Protein AF-A0A2A2R3V2-F1 (afdb_monomer_lite)

Sequence (140 aa):
MKEGDLVEQRLRQKPQTRIGKNGLAEDLKLSRFQLYRRVKAQAGISPKQLAGKHRIEQACMLLKETPQSIAAIGVELGIDDANYFTRFFKLHTGHSPRAWRKQFAVAGKTESVSTPLPVAKSRVKAAAVLVEEDLPVHLL

Structure (mmCIF, N/CA/C/O backbone):
data_AF-A0A2A2R3V2-F1
#
_entry.id   AF-A0A2A2R3V2-F1
#
loop_
_atom_site.group_PDB
_atom_site.id
_atom_site.type_symbol
_atom_site.label_atom_id
_atom_site.label_alt_id
_atom_site.label_comp_id
_atom_site.label_asym_id
_atom_site.label_entity_id
_atom_site.label_seq_id
_atom_site.pdbx_PDB_ins_code
_atom_site.Cartn_x
_atom_site.Cartn_y
_atom_site.Cartn_z
_atom_site.occupancy
_atom_site.B_iso_or_equiv
_atom_site.auth_seq_id
_atom_site.auth_comp_id
_atom_site.auth_asym_id
_atom_site.auth_atom_id
_atom_site.pdbx_PDB_model_num
ATOM 1 N N . MET A 1 1 ? 19.094 -18.307 -8.685 1.00 50.22 1 MET A N 1
ATOM 2 C CA . MET A 1 1 ? 17.972 -17.376 -8.426 1.00 50.22 1 MET A CA 1
ATOM 3 C C . MET A 1 1 ? 17.810 -16.485 -9.638 1.00 50.22 1 MET A C 1
ATOM 5 O O . MET A 1 1 ? 18.823 -15.984 -10.114 1.00 50.22 1 MET A O 1
ATOM 9 N N . LYS A 1 2 ? 16.599 -16.326 -10.179 1.00 58.28 2 LYS A N 1
ATOM 10 C CA . LYS A 1 2 ? 16.381 -15.402 -11.300 1.00 58.28 2 LYS A CA 1
ATOM 11 C C . LYS A 1 2 ? 16.220 -13.990 -10.729 1.00 58.28 2 LYS A C 1
ATOM 13 O O . LYS A 1 2 ? 15.570 -13.819 -9.706 1.00 58.28 2 LYS A O 1
ATOM 18 N N . GLU A 1 3 ? 16.778 -12.971 -11.384 1.00 57.47 3 GLU A N 1
ATOM 19 C CA . GLU A 1 3 ? 16.700 -11.564 -10.930 1.00 57.47 3 GLU A CA 1
ATOM 20 C C . GLU A 1 3 ? 15.271 -11.073 -10.680 1.00 57.47 3 GLU A C 1
ATOM 22 O O . GLU A 1 3 ? 15.042 -10.181 -9.872 1.00 57.47 3 GLU A O 1
ATOM 27 N N . GLY A 1 4 ? 14.292 -11.631 -11.384 1.00 59.47 4 GLY A N 1
ATOM 28 C CA . GLY A 1 4 ? 12.915 -11.220 -11.200 1.00 59.47 4 GLY A CA 1
ATOM 29 C C . GLY A 1 4 ? 12.273 -11.740 -9.900 1.00 59.47 4 GLY A C 1
ATOM 30 O O . GLY A 1 4 ? 11.415 -11.066 -9.338 1.00 59.47 4 GLY A O 1
ATOM 31 N N . ASP A 1 5 ? 12.760 -12.860 -9.349 1.00 68.75 5 ASP A N 1
ATOM 32 C CA . ASP A 1 5 ? 12.331 -13.356 -8.028 1.00 68.75 5 ASP A CA 1
ATOM 33 C C . ASP A 1 5 ? 12.663 -12.325 -6.927 1.00 68.75 5 ASP A C 1
ATOM 35 O O . ASP A 1 5 ? 11.930 -12.173 -5.950 1.00 68.75 5 ASP A O 1
ATOM 39 N N . LEU A 1 6 ? 13.732 -11.542 -7.128 1.00 72.81 6 LEU A N 1
ATOM 40 C CA . LEU A 1 6 ? 14.160 -10.482 -6.214 1.00 72.81 6 LEU A CA 1
ATOM 41 C C . LEU A 1 6 ? 13.184 -9.293 -6.193 1.00 72.81 6 LEU A C 1
ATOM 43 O O . LEU A 1 6 ? 12.990 -8.674 -5.146 1.00 72.81 6 LEU A O 1
ATOM 47 N N . VAL A 1 7 ? 12.558 -8.974 -7.333 1.00 74.25 7 VAL A N 1
ATOM 48 C CA . VAL A 1 7 ? 11.588 -7.872 -7.442 1.00 74.25 7 VAL A CA 1
ATOM 49 C C . VAL A 1 7 ? 10.336 -8.197 -6.634 1.00 74.25 7 VAL A C 1
ATOM 51 O O . VAL A 1 7 ? 9.877 -7.380 -5.835 1.00 74.25 7 VAL A O 1
ATOM 54 N N . GLU A 1 8 ? 9.802 -9.403 -6.819 1.00 75.38 8 GLU A N 1
ATOM 55 C CA . GLU A 1 8 ? 8.622 -9.880 -6.101 1.00 75.38 8 GLU A CA 1
ATOM 56 C C . GLU A 1 8 ? 8.906 -10.023 -4.602 1.00 75.38 8 GLU A C 1
ATOM 58 O O . GLU A 1 8 ? 8.153 -9.504 -3.776 1.00 75.38 8 GLU A O 1
ATOM 63 N N . GLN A 1 9 ? 10.050 -10.611 -4.237 1.00 79.06 9 GLN A N 1
ATOM 64 C CA . GLN A 1 9 ? 10.475 -10.719 -2.843 1.00 79.06 9 GLN A CA 1
ATOM 65 C C . GLN A 1 9 ? 10.577 -9.349 -2.164 1.00 79.06 9 GLN A C 1
ATOM 67 O O . GLN A 1 9 ? 10.113 -9.186 -1.033 1.00 79.06 9 GLN A O 1
ATOM 72 N N . ARG A 1 10 ? 11.150 -8.344 -2.838 1.00 79.50 10 ARG A N 1
ATOM 73 C CA . ARG A 1 10 ? 11.282 -7.004 -2.260 1.00 79.50 10 ARG A CA 1
ATOM 74 C C . ARG A 1 10 ? 9.925 -6.338 -2.053 1.00 79.50 10 ARG A C 1
ATOM 76 O O . ARG A 1 10 ? 9.705 -5.769 -0.987 1.00 79.50 10 ARG A O 1
ATOM 83 N N . LEU A 1 11 ? 9.020 -6.430 -3.029 1.00 77.94 11 LEU A N 1
ATOM 84 C CA . LEU A 1 11 ? 7.668 -5.872 -2.913 1.00 77.94 11 LEU A CA 1
ATOM 85 C C . LEU A 1 11 ? 6.846 -6.543 -1.815 1.00 77.94 11 LEU A C 1
ATOM 87 O O . LEU A 1 11 ? 6.031 -5.881 -1.178 1.00 77.94 11 LEU A O 1
ATOM 91 N N . ARG A 1 12 ? 7.086 -7.832 -1.572 1.00 77.50 12 ARG A N 1
ATOM 92 C CA . ARG A 1 12 ? 6.465 -8.570 -0.476 1.00 77.50 12 ARG A CA 1
ATOM 93 C C . ARG A 1 12 ? 6.996 -8.148 0.893 1.00 77.50 12 ARG A C 1
ATOM 95 O O . ARG A 1 12 ? 6.221 -8.035 1.830 1.00 77.50 12 ARG A O 1
ATOM 102 N N . GLN A 1 13 ? 8.306 -7.937 1.017 1.00 80.00 13 GLN A N 1
ATOM 103 C CA . GLN A 1 13 ? 8.939 -7.547 2.285 1.00 80.00 13 GLN A CA 1
ATOM 104 C C . GLN A 1 13 ? 8.692 -6.081 2.649 1.00 80.00 13 GLN A C 1
ATOM 106 O O . GLN A 1 13 ? 8.632 -5.739 3.827 1.00 80.00 13 GLN A O 1
ATOM 111 N N . LYS A 1 14 ? 8.619 -5.208 1.641 1.00 80.44 14 LYS A N 1
ATOM 112 C CA . LYS A 1 14 ? 8.475 -3.761 1.806 1.00 80.44 14 LYS A CA 1
ATOM 113 C C . LYS A 1 14 ? 7.396 -3.232 0.855 1.00 80.44 14 LYS A C 1
ATOM 115 O O . LYS A 1 14 ? 7.715 -2.621 -0.168 1.00 80.44 14 LYS A O 1
ATOM 120 N N . PRO A 1 15 ? 6.106 -3.451 1.150 1.00 75.62 15 PRO A N 1
ATOM 121 C CA . PRO A 1 15 ? 5.017 -2.994 0.284 1.00 75.62 15 PRO A CA 1
ATOM 122 C C . PRO A 1 15 ? 4.965 -1.464 0.118 1.00 75.62 15 PRO A C 1
ATOM 124 O O . PRO A 1 15 ? 4.491 -0.972 -0.910 1.00 75.62 15 PRO A O 1
ATOM 127 N N . GLN A 1 16 ? 5.505 -0.702 1.073 1.00 77.12 16 GLN A N 1
ATOM 128 C CA . GLN A 1 16 ? 5.651 0.755 1.009 1.00 77.12 16 GLN A CA 1
ATOM 129 C C . GLN A 1 16 ? 6.691 1.230 -0.015 1.00 77.12 16 GLN A C 1
ATOM 131 O O . GLN A 1 16 ? 6.735 2.415 -0.347 1.00 77.12 16 GLN A O 1
ATOM 136 N N . THR A 1 17 ? 7.521 0.330 -0.553 1.00 80.19 17 THR A N 1
ATOM 137 C CA . THR A 1 17 ? 8.548 0.692 -1.530 1.00 80.19 17 THR A CA 1
ATOM 138 C C . THR A 1 17 ? 7.930 1.391 -2.747 1.00 80.19 17 THR A C 1
ATOM 140 O O . THR A 1 17 ? 6.972 0.916 -3.367 1.00 80.19 17 THR A O 1
ATOM 143 N N . ARG A 1 18 ? 8.494 2.553 -3.103 1.00 78.12 18 ARG A N 1
ATOM 144 C CA . ARG A 1 18 ? 8.137 3.291 -4.322 1.00 78.12 18 ARG A CA 1
ATOM 145 C C . ARG A 1 18 ? 8.660 2.529 -5.538 1.00 78.12 18 ARG A C 1
ATOM 147 O O . ARG A 1 18 ? 9.747 1.975 -5.506 1.00 78.12 18 ARG A O 1
ATOM 154 N N . ILE A 1 19 ? 7.900 2.507 -6.628 1.00 78.50 19 ILE A N 1
ATOM 155 C CA . ILE A 1 19 ? 8.245 1.727 -7.835 1.00 78.50 19 ILE A CA 1
ATOM 156 C C . ILE A 1 19 ? 9.104 2.525 -8.830 1.00 78.50 19 ILE A C 1
ATOM 158 O O . ILE A 1 19 ? 9.843 1.941 -9.618 1.00 78.50 19 ILE A O 1
ATOM 162 N N . GLY A 1 20 ? 8.966 3.854 -8.825 1.00 69.38 20 GLY A N 1
ATOM 163 C CA . GLY A 1 20 ? 9.596 4.766 -9.782 1.00 69.38 20 GLY A CA 1
ATOM 164 C C . GLY A 1 20 ? 11.025 5.182 -9.413 1.00 69.38 20 GLY A C 1
ATOM 165 O O . GLY A 1 20 ? 11.761 4.421 -8.792 1.00 69.38 20 GLY A O 1
ATOM 166 N N . LYS A 1 21 ? 11.401 6.402 -9.825 1.00 60.16 21 LYS A N 1
ATOM 167 C CA . LYS A 1 21 ? 12.674 7.058 -9.470 1.00 60.16 21 LYS A CA 1
ATOM 168 C C . LYS A 1 21 ? 12.807 7.145 -7.938 1.00 60.16 21 LYS A C 1
ATOM 170 O O . LYS A 1 21 ? 11.791 7.363 -7.276 1.00 60.16 21 LYS A O 1
ATOM 175 N N . ASN A 1 22 ? 14.009 6.954 -7.392 1.00 67.06 22 ASN A N 1
ATOM 176 C CA . ASN A 1 22 ? 14.293 6.861 -5.953 1.00 67.06 22 ASN A CA 1
ATOM 177 C C . ASN A 1 22 ? 13.547 5.705 -5.255 1.00 67.06 22 ASN A C 1
ATOM 179 O O . ASN A 1 22 ? 13.076 5.834 -4.124 1.00 67.06 22 ASN A O 1
ATOM 183 N N . GLY A 1 23 ? 13.355 4.591 -5.960 1.00 78.75 23 GLY A N 1
ATOM 184 C CA . GLY A 1 23 ? 12.596 3.441 -5.479 1.00 78.75 23 GLY A CA 1
ATOM 185 C C . GLY A 1 23 ? 13.162 2.118 -5.981 1.00 78.75 23 GLY A C 1
ATOM 186 O O . GLY A 1 23 ? 14.355 1.980 -6.221 1.00 78.75 23 GLY A O 1
ATOM 187 N N . LEU A 1 24 ? 12.290 1.137 -6.201 1.00 78.88 24 LEU A N 1
ATOM 188 C CA . LEU A 1 24 ? 12.666 -0.226 -6.571 1.00 78.88 24 LEU A CA 1
ATOM 189 C C . LEU A 1 24 ? 13.461 -0.317 -7.878 1.00 78.88 24 LEU A C 1
ATOM 191 O O . LEU A 1 24 ? 14.313 -1.188 -8.018 1.00 78.88 24 LEU A O 1
ATOM 195 N N . ALA A 1 25 ? 13.177 0.560 -8.844 1.00 81.19 25 ALA A N 1
ATOM 196 C CA . ALA A 1 25 ? 13.928 0.604 -10.094 1.00 81.19 25 ALA A CA 1
ATOM 197 C C . ALA A 1 25 ? 15.402 0.967 -9.844 1.00 81.19 25 ALA A C 1
ATOM 199 O O . ALA A 1 25 ? 16.298 0.343 -10.401 1.00 81.19 25 ALA A O 1
ATOM 200 N N . GLU A 1 26 ? 15.651 1.926 -8.959 1.00 80.69 26 GLU A N 1
ATOM 201 C CA . GLU A 1 26 ? 16.990 2.426 -8.653 1.00 80.69 26 GLU A CA 1
ATOM 202 C C . GLU A 1 26 ? 17.764 1.473 -7.740 1.00 80.69 26 GLU A C 1
ATOM 204 O O . GLU A 1 26 ? 18.902 1.125 -8.055 1.00 80.69 26 GLU A O 1
ATOM 209 N N . ASP A 1 27 ? 17.105 0.936 -6.706 1.00 80.25 27 ASP A N 1
ATOM 210 C CA . ASP A 1 27 ? 17.648 -0.102 -5.817 1.00 80.25 27 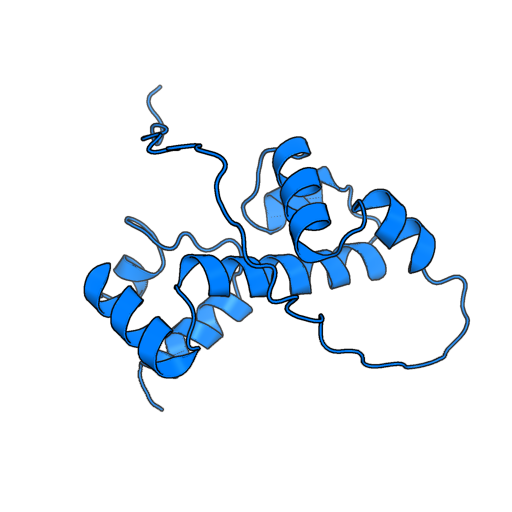ASP A CA 1
ATOM 211 C C . ASP A 1 27 ? 18.180 -1.318 -6.590 1.00 80.25 27 ASP A C 1
ATOM 213 O O . ASP A 1 27 ? 19.162 -1.945 -6.195 1.00 80.25 27 ASP A O 1
ATOM 217 N N . LEU A 1 28 ? 17.507 -1.668 -7.689 1.00 81.44 28 LEU A N 1
ATOM 218 C CA . LEU A 1 28 ? 17.848 -2.814 -8.527 1.00 81.44 28 LEU A CA 1
ATOM 219 C C . LEU A 1 28 ? 18.704 -2.438 -9.744 1.00 81.44 28 LEU A C 1
ATOM 221 O O . LEU A 1 28 ? 18.991 -3.306 -10.566 1.00 81.44 28 LEU A O 1
ATOM 225 N N . LYS A 1 29 ? 19.113 -1.167 -9.876 1.00 85.12 29 LYS A N 1
ATOM 226 C CA . LYS A 1 29 ? 19.851 -0.635 -11.037 1.00 85.12 29 LYS A CA 1
ATOM 227 C C . LYS A 1 29 ? 19.161 -0.947 -12.375 1.00 85.12 29 LYS A C 1
ATOM 229 O O . LYS A 1 29 ? 19.809 -1.235 -13.380 1.00 85.12 29 LYS A O 1
ATOM 234 N N . LEU A 1 30 ? 17.829 -0.897 -12.386 1.00 83.44 30 LEU A N 1
ATOM 235 C CA . LEU A 1 30 ? 16.980 -1.145 -13.546 1.00 83.44 30 LEU A CA 1
ATOM 236 C C . LEU A 1 30 ? 16.340 0.148 -14.047 1.00 83.44 30 LEU A C 1
ATOM 238 O O . LEU A 1 30 ? 15.866 0.984 -13.280 1.00 83.44 30 LEU A O 1
ATOM 242 N N . SER A 1 31 ? 16.194 0.269 -15.365 1.00 86.19 31 SER A N 1
ATOM 243 C CA . SER A 1 31 ? 15.284 1.269 -15.920 1.00 86.19 31 SER A CA 1
ATOM 244 C C . SER A 1 31 ? 13.826 0.919 -15.589 1.00 86.19 31 SER A C 1
ATOM 246 O O . SER A 1 31 ? 13.461 -0.248 -15.415 1.00 86.19 31 SER A O 1
ATOM 248 N N . ARG A 1 32 ? 12.937 1.921 -15.573 1.00 82.69 32 ARG A N 1
ATOM 249 C CA . ARG A 1 32 ? 11.489 1.703 -15.365 1.00 82.69 32 ARG A CA 1
ATOM 250 C C . ARG A 1 32 ? 10.904 0.692 -16.359 1.00 82.69 32 ARG A C 1
ATOM 252 O O . ARG A 1 32 ? 10.073 -0.132 -15.987 1.00 82.69 32 ARG A O 1
ATOM 259 N N . PHE A 1 33 ? 11.363 0.734 -17.610 1.00 85.69 33 PHE A N 1
ATOM 260 C CA . PHE A 1 33 ? 10.932 -0.188 -18.661 1.00 85.69 33 PHE A CA 1
ATOM 261 C C . PHE A 1 33 ? 11.422 -1.617 -18.408 1.00 85.69 33 PHE A C 1
ATOM 263 O O . PHE A 1 33 ? 10.663 -2.574 -18.554 1.00 85.69 33 PHE A O 1
ATOM 270 N N . GLN A 1 34 ? 12.675 -1.766 -17.976 1.00 86.19 34 GLN A N 1
ATOM 271 C CA . GLN A 1 34 ? 13.255 -3.051 -17.594 1.00 86.19 34 GLN A CA 1
ATOM 272 C C . GLN A 1 34 ? 12.529 -3.673 -16.397 1.00 86.19 34 GLN A C 1
ATOM 274 O O . GLN A 1 34 ? 12.206 -4.860 -16.442 1.00 86.19 34 GLN A O 1
ATOM 279 N N . LEU A 1 35 ? 12.235 -2.879 -15.361 1.00 84.00 35 LEU A N 1
ATOM 280 C CA . LEU A 1 35 ? 11.439 -3.308 -14.211 1.00 84.00 35 LEU A CA 1
ATOM 281 C C . LEU A 1 35 ? 10.038 -3.746 -14.652 1.00 84.00 35 LEU A C 1
ATOM 283 O O . LEU A 1 35 ? 9.592 -4.838 -14.310 1.00 84.00 35 LEU A O 1
ATOM 287 N N . TYR A 1 36 ? 9.364 -2.924 -15.460 1.00 88.00 36 TYR A N 1
ATOM 288 C CA . TYR A 1 36 ? 8.035 -3.238 -15.976 1.00 88.00 36 TYR A CA 1
ATOM 289 C C . TYR A 1 36 ? 8.019 -4.550 -16.760 1.00 88.00 36 TYR A C 1
ATOM 291 O O . TYR A 1 36 ? 7.215 -5.426 -16.449 1.00 88.00 36 TYR A O 1
ATOM 299 N N . ARG A 1 37 ? 8.910 -4.712 -17.748 1.00 86.88 37 ARG A N 1
ATOM 300 C CA . ARG A 1 37 ? 8.972 -5.927 -18.573 1.00 86.88 37 ARG A CA 1
ATOM 301 C C . ARG A 1 37 ? 9.243 -7.170 -17.736 1.00 86.88 37 ARG A C 1
ATOM 303 O O . ARG A 1 37 ? 8.591 -8.182 -17.965 1.00 86.88 37 ARG A O 1
ATOM 310 N N . ARG A 1 38 ? 10.164 -7.090 -16.771 1.00 85.00 38 ARG A N 1
ATOM 311 C CA . ARG A 1 38 ? 10.491 -8.211 -15.878 1.00 85.00 38 ARG A CA 1
ATOM 312 C C . ARG A 1 38 ? 9.289 -8.617 -15.026 1.00 85.00 38 ARG A C 1
ATOM 314 O O . ARG A 1 38 ? 8.881 -9.771 -15.090 1.00 85.00 38 ARG A O 1
ATOM 321 N N . VAL A 1 39 ? 8.664 -7.669 -14.322 1.00 84.62 39 VAL A N 1
ATOM 322 C CA . VAL A 1 39 ? 7.482 -7.969 -13.494 1.00 84.62 39 VAL A CA 1
ATOM 323 C C . VAL A 1 39 ? 6.335 -8.492 -14.348 1.00 84.62 39 VAL A C 1
ATOM 325 O O . VAL A 1 39 ? 5.697 -9.475 -13.988 1.00 84.62 39 VAL A O 1
ATOM 328 N N . LYS A 1 40 ? 6.093 -7.881 -15.510 1.00 86.31 40 LYS A N 1
ATOM 329 C CA . LYS A 1 40 ? 5.025 -8.312 -16.412 1.00 86.31 40 LYS A CA 1
ATOM 330 C C . LYS A 1 40 ? 5.257 -9.730 -16.934 1.00 86.31 40 LYS A C 1
ATOM 332 O O . LYS A 1 40 ? 4.294 -10.482 -17.035 1.00 86.31 40 LYS A O 1
ATOM 337 N N . ALA A 1 41 ? 6.504 -10.091 -17.239 1.00 86.00 41 ALA A N 1
ATOM 338 C CA . ALA A 1 41 ? 6.868 -11.427 -17.703 1.00 86.00 41 ALA A CA 1
ATOM 339 C C . ALA A 1 41 ? 6.712 -12.504 -16.618 1.00 86.00 41 ALA A C 1
ATOM 341 O O . ALA A 1 41 ? 6.419 -13.646 -16.952 1.00 86.00 41 ALA A O 1
ATOM 342 N N . GLN A 1 42 ? 6.890 -12.154 -15.342 1.00 85.62 42 GLN A N 1
ATOM 343 C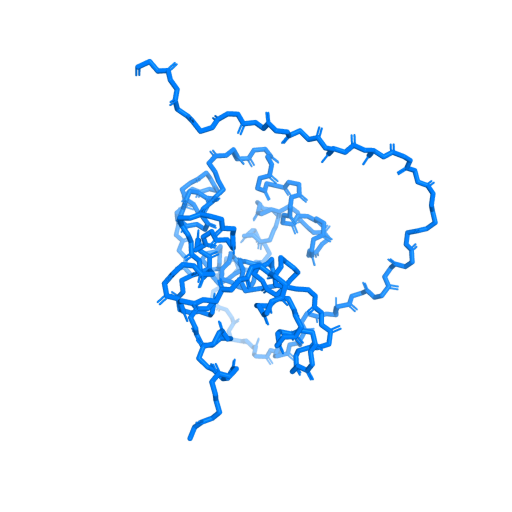 CA . GLN A 1 42 ? 6.796 -13.108 -14.232 1.00 85.62 42 GLN A CA 1
ATOM 344 C C . GLN A 1 42 ? 5.410 -13.168 -13.593 1.00 85.62 42 GLN A C 1
ATOM 346 O O . GLN A 1 42 ? 4.815 -14.234 -13.501 1.00 85.62 42 GLN A O 1
ATOM 351 N N . ALA A 1 43 ? 4.885 -12.021 -13.164 1.00 83.12 43 ALA A N 1
ATOM 352 C CA . ALA A 1 43 ? 3.644 -11.924 -12.403 1.00 83.12 43 ALA A CA 1
ATOM 353 C C . ALA A 1 43 ? 2.409 -11.693 -13.293 1.00 83.12 43 ALA A C 1
ATOM 355 O O . ALA A 1 43 ? 1.282 -11.659 -12.802 1.00 83.12 43 ALA A O 1
ATOM 356 N N . GLY A 1 44 ? 2.593 -11.447 -14.597 1.00 87.56 44 GLY A N 1
ATOM 357 C CA . GLY A 1 44 ? 1.499 -11.169 -15.536 1.00 87.56 44 GLY A CA 1
ATOM 358 C C . GLY A 1 44 ? 0.817 -9.806 -15.343 1.00 87.56 44 GLY A C 1
ATOM 359 O O . GLY A 1 44 ? -0.051 -9.426 -16.134 1.00 87.56 44 GLY A O 1
ATOM 360 N N . ILE A 1 45 ? 1.229 -9.019 -14.347 1.00 87.44 45 ILE A N 1
ATOM 361 C CA . ILE A 1 45 ? 0.668 -7.710 -13.982 1.00 87.44 45 ILE A CA 1
ATOM 362 C C . ILE A 1 45 ? 1.764 -6.640 -13.944 1.00 87.44 45 ILE A C 1
ATOM 364 O O . ILE A 1 45 ? 2.948 -6.947 -14.026 1.00 87.44 45 ILE A O 1
ATOM 368 N N . SER A 1 46 ? 1.388 -5.363 -13.889 1.00 86.31 46 SER A N 1
ATOM 369 C CA . SER A 1 46 ? 2.374 -4.281 -13.790 1.00 86.31 46 SER A CA 1
ATOM 370 C C . SER A 1 46 ? 3.007 -4.214 -12.389 1.00 86.31 46 SER A C 1
ATOM 372 O O . SER A 1 46 ? 2.355 -4.589 -11.411 1.00 86.31 46 SER A O 1
ATOM 374 N N . PRO A 1 47 ? 4.222 -3.648 -12.244 1.00 84.25 47 PRO A N 1
ATOM 375 C CA . PRO A 1 47 ? 4.844 -3.407 -10.937 1.00 84.25 47 PRO A CA 1
ATOM 376 C C . PRO A 1 47 ? 3.942 -2.673 -9.935 1.00 84.25 47 PRO A C 1
ATOM 378 O O . PRO A 1 47 ? 3.903 -3.023 -8.761 1.00 84.25 47 PRO A O 1
ATOM 381 N N . LYS A 1 48 ? 3.163 -1.687 -10.401 1.00 85.31 48 LYS A N 1
ATOM 382 C CA . LYS A 1 48 ? 2.221 -0.931 -9.559 1.00 85.31 48 LYS A CA 1
ATOM 383 C C . LYS A 1 48 ? 1.073 -1.811 -9.058 1.00 85.31 48 LYS A C 1
ATOM 385 O O . LYS A 1 48 ? 0.680 -1.698 -7.902 1.00 85.31 48 LYS A O 1
ATOM 390 N N . GLN A 1 49 ? 0.551 -2.692 -9.912 1.00 86.81 49 GLN A N 1
ATOM 391 C CA . GLN A 1 49 ? -0.492 -3.649 -9.530 1.00 86.81 49 GLN A CA 1
ATOM 392 C C . GLN A 1 49 ? 0.038 -4.688 -8.542 1.00 86.81 49 GLN A C 1
ATOM 394 O O . GLN A 1 49 ? -0.646 -4.997 -7.573 1.00 86.81 49 GLN A O 1
ATOM 399 N N . LEU A 1 50 ? 1.260 -5.184 -8.752 1.00 86.31 50 LEU A N 1
ATOM 400 C CA . LEU A 1 50 ? 1.900 -6.131 -7.839 1.00 86.31 50 LEU A CA 1
ATOM 401 C C . LEU A 1 50 ? 2.137 -5.505 -6.458 1.00 86.31 50 LEU A C 1
ATOM 403 O O . LEU A 1 50 ? 1.777 -6.093 -5.443 1.00 86.31 50 LEU A O 1
ATOM 407 N N . ALA A 1 51 ? 2.643 -4.271 -6.417 1.00 87.38 51 ALA A N 1
ATOM 408 C CA . ALA A 1 51 ? 2.783 -3.518 -5.173 1.00 87.38 51 ALA A CA 1
ATOM 409 C C . ALA A 1 51 ? 1.430 -3.296 -4.479 1.00 87.38 51 ALA A C 1
ATOM 411 O O . ALA A 1 51 ? 1.314 -3.494 -3.274 1.00 87.38 51 ALA A O 1
ATOM 412 N N . GLY A 1 52 ? 0.387 -2.939 -5.238 1.00 89.12 52 GLY A N 1
ATOM 413 C CA . GLY A 1 52 ? -0.976 -2.817 -4.716 1.00 89.12 52 GLY A CA 1
ATOM 414 C C . GLY A 1 52 ? -1.492 -4.122 -4.103 1.00 89.12 52 GLY A C 1
ATOM 415 O O . GLY A 1 52 ? -2.040 -4.106 -3.004 1.00 89.12 52 GLY A O 1
ATOM 416 N N . LYS A 1 53 ? -1.247 -5.260 -4.762 1.00 89.44 53 LYS A N 1
ATOM 417 C CA . LYS A 1 53 ? -1.612 -6.587 -4.254 1.00 89.44 53 LYS A CA 1
ATOM 418 C C . LYS A 1 53 ? -0.953 -6.880 -2.899 1.00 89.44 53 LYS A C 1
ATOM 420 O O . LYS A 1 53 ? -1.647 -7.233 -1.953 1.00 89.44 53 LYS A O 1
ATOM 425 N N . HIS A 1 54 ? 0.353 -6.662 -2.768 1.00 89.56 54 HIS A N 1
ATOM 426 C CA . HIS A 1 54 ? 1.036 -6.901 -1.493 1.00 89.56 54 HIS A CA 1
ATOM 427 C C . HIS A 1 54 ? 0.625 -5.910 -0.399 1.00 89.56 54 HIS A C 1
ATOM 429 O O . HIS A 1 54 ? 0.436 -6.305 0.749 1.00 89.56 54 HIS A O 1
ATOM 435 N N . ARG A 1 55 ? 0.392 -4.636 -0.749 1.00 91.00 55 ARG A N 1
ATOM 436 C CA . ARG A 1 55 ? -0.147 -3.645 0.197 1.00 91.00 55 ARG A CA 1
ATOM 437 C C . ARG A 1 55 ? -1.497 -4.073 0.752 1.00 91.00 55 ARG A C 1
ATOM 439 O O . ARG A 1 55 ? -1.716 -3.933 1.950 1.00 91.00 55 ARG A O 1
ATOM 446 N N . ILE A 1 56 ? -2.404 -4.583 -0.088 1.00 93.12 56 ILE A N 1
ATOM 447 C CA . ILE A 1 56 ? -3.721 -4.996 0.401 1.00 93.12 56 ILE A CA 1
ATOM 448 C C . ILE A 1 56 ? -3.652 -6.266 1.251 1.00 93.12 56 ILE A C 1
ATOM 450 O O . ILE A 1 56 ? -4.335 -6.340 2.270 1.00 93.12 56 ILE A O 1
ATOM 454 N N . GLU A 1 57 ? -2.805 -7.229 0.883 1.00 91.19 57 GLU A N 1
ATOM 455 C CA . GLU A 1 57 ? -2.566 -8.438 1.680 1.00 91.19 57 GLU A CA 1
ATOM 456 C C . GLU A 1 57 ? -2.088 -8.069 3.092 1.00 91.19 57 GLU A C 1
ATOM 458 O O . GLU A 1 57 ? -2.681 -8.501 4.082 1.00 91.19 57 GLU A O 1
ATOM 463 N N . GLN A 1 58 ? -1.096 -7.181 3.190 1.00 91.56 58 GLN A N 1
ATOM 464 C CA . GLN A 1 58 ? -0.563 -6.739 4.475 1.00 91.56 58 GLN A CA 1
ATOM 465 C C . GLN A 1 58 ? -1.548 -5.851 5.250 1.00 91.56 58 GLN A C 1
ATOM 467 O O . GLN A 1 58 ? -1.699 -6.024 6.456 1.00 91.56 58 GLN A O 1
ATOM 472 N N . ALA A 1 59 ? -2.304 -4.975 4.577 1.00 93.00 59 ALA A N 1
ATOM 473 C CA . ALA A 1 59 ? -3.389 -4.219 5.208 1.00 93.00 59 ALA A CA 1
ATOM 474 C C . ALA A 1 59 ? -4.425 -5.140 5.863 1.00 93.00 59 ALA A C 1
ATOM 476 O O . ALA A 1 59 ? -4.882 -4.877 6.973 1.00 93.00 59 ALA A O 1
ATOM 477 N N . CYS A 1 60 ? -4.806 -6.219 5.175 1.00 92.44 60 CYS A N 1
ATOM 478 C CA . CYS A 1 60 ? -5.767 -7.185 5.691 1.00 92.44 60 CYS A CA 1
ATOM 479 C C . CYS A 1 60 ? -5.247 -7.885 6.947 1.00 92.44 60 CYS A C 1
ATOM 481 O O . CYS A 1 60 ? -6.035 -8.080 7.869 1.00 92.44 60 CYS A O 1
ATOM 483 N N . MET A 1 61 ? -3.960 -8.245 6.984 1.00 91.31 61 MET A N 1
ATOM 484 C CA . MET A 1 61 ? -3.313 -8.826 8.164 1.00 91.31 61 MET A CA 1
ATOM 485 C C . MET A 1 61 ? -3.268 -7.830 9.325 1.00 91.31 61 MET A C 1
ATOM 487 O O . MET A 1 61 ? -3.802 -8.121 10.389 1.00 91.31 61 MET A O 1
ATOM 491 N N . LEU A 1 62 ? -2.747 -6.618 9.105 1.00 90.94 62 LEU A N 1
ATOM 492 C CA . LEU A 1 62 ? -2.641 -5.590 10.148 1.00 90.94 62 LEU A CA 1
ATOM 493 C C . LEU A 1 62 ? -4.011 -5.226 10.739 1.00 90.94 62 LEU A C 1
ATOM 495 O O . LEU A 1 62 ? -4.164 -5.095 11.948 1.00 90.94 62 LEU A O 1
ATOM 499 N N . LEU A 1 63 ? -5.053 -5.127 9.907 1.00 91.69 63 LEU A N 1
ATOM 500 C CA . LEU A 1 63 ? -6.407 -4.850 10.394 1.00 91.69 63 LEU A CA 1
ATOM 501 C C . LEU A 1 63 ? -6.989 -5.973 11.266 1.00 91.69 63 LEU A C 1
ATOM 503 O O . LEU A 1 63 ? -7.867 -5.673 12.079 1.00 91.69 63 LEU A O 1
ATOM 507 N N . LYS A 1 64 ? -6.543 -7.221 11.069 1.00 88.88 64 LYS A N 1
ATOM 508 C CA . LYS A 1 64 ? -6.973 -8.410 11.823 1.00 88.88 64 LYS A CA 1
ATOM 509 C C . LYS A 1 64 ? -6.172 -8.608 13.104 1.00 88.88 64 LYS A C 1
ATOM 511 O O . LYS A 1 64 ? -6.749 -8.946 14.131 1.00 88.88 64 LYS A O 1
ATOM 516 N N . GLU A 1 65 ? -4.861 -8.422 13.021 1.00 88.62 65 GLU A N 1
ATOM 517 C CA . GLU A 1 65 ? -3.908 -8.830 14.054 1.00 88.62 65 GLU A CA 1
ATOM 518 C C . GLU A 1 65 ? -3.547 -7.693 15.010 1.00 88.62 65 GLU A C 1
ATOM 520 O O . GLU A 1 65 ? -3.085 -7.958 16.118 1.00 88.62 65 GLU A O 1
ATOM 525 N N . THR A 1 66 ? -3.768 -6.430 14.622 1.00 88.38 66 THR A N 1
ATOM 526 C CA . THR A 1 66 ? -3.334 -5.280 15.420 1.00 88.38 66 THR A CA 1
ATOM 527 C C . THR A 1 66 ? -4.462 -4.280 15.706 1.00 88.38 66 THR A C 1
ATOM 529 O O . THR A 1 66 ? -5.372 -4.066 14.890 1.00 88.38 66 THR A O 1
ATOM 532 N N . PRO A 1 67 ? -4.393 -3.582 16.857 1.00 87.81 67 PRO A N 1
ATOM 533 C CA . PRO A 1 67 ? -5.292 -2.478 17.177 1.00 87.81 67 PRO A CA 1
ATOM 534 C C . PRO A 1 67 ? -4.885 -1.152 16.507 1.00 87.81 67 PRO A C 1
ATOM 536 O O . PRO A 1 67 ? -5.485 -0.120 16.807 1.00 87.81 67 PRO A O 1
ATOM 539 N N . GLN A 1 68 ? -3.884 -1.139 15.610 1.00 90.38 68 GLN A N 1
ATOM 540 C CA . GLN A 1 68 ? -3.381 0.090 14.981 1.00 90.38 68 GLN A CA 1
ATOM 541 C C . GLN A 1 68 ? -4.506 0.880 14.299 1.00 90.38 68 GLN A C 1
ATOM 543 O O . GLN A 1 68 ? -5.453 0.317 13.739 1.00 90.38 68 GLN A O 1
ATOM 548 N N . SER A 1 69 ? -4.425 2.209 14.308 1.00 93.06 69 SER A N 1
ATOM 549 C CA . SER A 1 69 ? -5.424 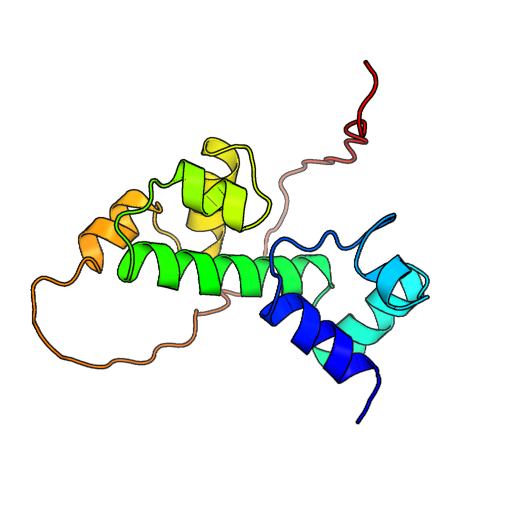3.029 13.619 1.00 93.06 69 SER A CA 1
ATOM 550 C C . SER A 1 69 ? -5.374 2.795 12.101 1.00 93.06 69 SER A C 1
ATOM 552 O O . SER A 1 69 ? -4.339 2.445 11.539 1.00 93.06 6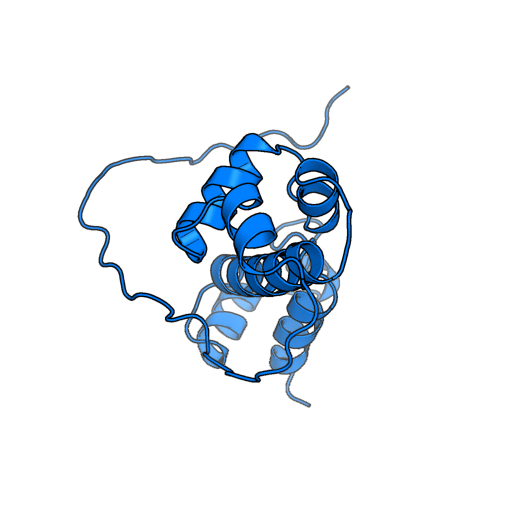9 SER A O 1
ATOM 554 N N . ILE A 1 70 ? -6.505 3.001 11.417 1.00 92.19 70 ILE A N 1
ATOM 555 C CA . ILE A 1 70 ? -6.593 2.873 9.949 1.00 92.19 70 ILE A CA 1
ATOM 556 C C . ILE A 1 70 ? -5.583 3.811 9.264 1.00 92.19 70 ILE A C 1
ATOM 558 O O . ILE A 1 70 ? -4.976 3.432 8.267 1.00 92.19 70 ILE A O 1
ATOM 562 N N . ALA A 1 71 ? -5.375 5.006 9.826 1.00 91.62 71 ALA A N 1
ATOM 563 C CA . ALA A 1 71 ? -4.390 5.969 9.343 1.00 91.62 71 ALA A CA 1
ATOM 564 C C . ALA A 1 71 ? -2.949 5.463 9.517 1.00 91.62 71 ALA A C 1
ATOM 566 O O . ALA A 1 71 ? -2.173 5.526 8.570 1.00 91.62 71 ALA A O 1
ATOM 567 N N . ALA A 1 72 ? -2.607 4.898 10.683 1.00 91.69 72 ALA A N 1
ATOM 568 C CA . ALA A 1 72 ? -1.272 4.351 10.933 1.00 91.69 72 ALA A CA 1
ATOM 569 C C . ALA A 1 72 ? -0.940 3.187 9.987 1.00 91.69 72 ALA A C 1
ATOM 571 O O . ALA A 1 72 ? 0.156 3.138 9.439 1.00 91.69 72 ALA A O 1
ATOM 572 N N . ILE A 1 73 ? -1.910 2.301 9.733 1.00 92.50 73 ILE A N 1
ATOM 573 C CA . ILE A 1 73 ? -1.761 1.209 8.758 1.00 92.50 73 ILE A CA 1
ATOM 574 C C . ILE A 1 73 ? -1.547 1.764 7.343 1.00 92.50 73 ILE A C 1
ATOM 576 O O . ILE A 1 73 ? -0.727 1.237 6.597 1.00 92.50 73 ILE A O 1
ATOM 580 N N . GLY A 1 74 ? -2.255 2.834 6.967 1.00 90.94 74 GLY A N 1
ATOM 581 C CA . GLY A 1 74 ? -2.030 3.521 5.694 1.00 90.94 74 GLY A CA 1
ATOM 582 C C . GLY A 1 74 ? -0.579 3.980 5.543 1.00 90.94 74 GLY A C 1
ATOM 583 O O . GLY A 1 74 ? 0.086 3.592 4.580 1.00 90.94 74 GLY A O 1
ATOM 584 N N . VAL A 1 75 ? -0.076 4.733 6.526 1.00 91.31 75 VAL A N 1
ATOM 585 C CA . VAL A 1 75 ? 1.299 5.263 6.537 1.00 91.31 75 VAL A CA 1
ATOM 586 C C . VAL A 1 75 ? 2.329 4.132 6.475 1.00 91.31 75 VAL A C 1
ATOM 588 O O . VAL A 1 75 ? 3.260 4.189 5.675 1.00 91.31 75 VAL A O 1
ATOM 591 N N . GLU A 1 76 ? 2.137 3.055 7.242 1.00 88.50 76 GLU A N 1
ATOM 592 C CA . GLU A 1 76 ? 3.028 1.884 7.237 1.00 88.50 76 GLU A CA 1
ATOM 593 C C . GLU A 1 76 ? 3.141 1.234 5.845 1.00 88.50 76 GLU A C 1
ATOM 595 O O . GLU A 1 76 ? 4.205 0.757 5.447 1.00 88.50 76 GLU A O 1
ATOM 600 N N . LEU A 1 77 ? 2.060 1.279 5.063 1.00 89.00 77 LEU A N 1
ATOM 601 C CA . LEU A 1 77 ? 1.987 0.750 3.699 1.00 89.00 77 LEU A CA 1
ATOM 602 C C . LEU A 1 77 ? 2.385 1.774 2.621 1.00 89.00 77 LEU A C 1
ATOM 604 O O . LEU A 1 77 ? 2.249 1.496 1.422 1.00 89.00 77 LEU A O 1
ATOM 608 N N . GLY A 1 78 ? 2.889 2.943 3.026 1.00 86.62 78 GLY A N 1
ATOM 609 C CA . GLY A 1 78 ? 3.304 4.031 2.138 1.00 86.62 78 GLY A CA 1
ATOM 610 C C . GLY A 1 78 ? 2.128 4.776 1.507 1.00 86.62 78 GLY A C 1
ATOM 611 O O . GLY A 1 78 ? 2.199 5.160 0.335 1.00 86.62 78 GLY A O 1
ATOM 612 N N . ILE A 1 79 ? 1.018 4.890 2.240 1.00 87.31 79 ILE A N 1
ATOM 613 C CA . ILE A 1 79 ? -0.178 5.644 1.872 1.00 87.31 79 ILE A CA 1
ATOM 614 C C . ILE A 1 79 ? -0.518 6.623 3.003 1.00 87.31 79 ILE A C 1
ATOM 616 O O . ILE A 1 79 ? -1.226 6.284 3.948 1.00 87.31 79 ILE A O 1
ATOM 620 N N . ASP A 1 80 ? -0.048 7.859 2.872 1.00 87.44 80 ASP A N 1
ATOM 621 C CA . ASP A 1 80 ? -0.147 8.853 3.949 1.00 87.44 80 ASP A CA 1
ATOM 622 C C . ASP A 1 80 ? -1.563 9.439 4.099 1.00 87.44 80 ASP A C 1
ATOM 624 O O . ASP A 1 80 ? -1.967 9.868 5.179 1.00 87.44 80 ASP A O 1
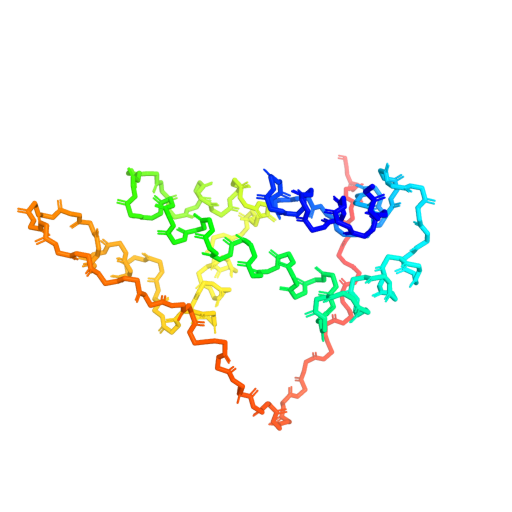ATOM 628 N N . ASP A 1 81 ? -2.359 9.409 3.027 1.00 90.88 81 ASP A N 1
ATOM 629 C CA . ASP A 1 81 ? -3.757 9.843 3.038 1.00 90.88 81 ASP A CA 1
ATOM 630 C C . ASP A 1 81 ? -4.690 8.686 3.447 1.00 90.88 81 ASP A C 1
ATOM 632 O O . ASP A 1 81 ? -4.928 7.735 2.694 1.00 90.88 81 ASP A O 1
ATOM 636 N N . ALA A 1 82 ? -5.287 8.799 4.637 1.00 89.56 82 ALA A N 1
ATOM 637 C CA . ALA A 1 82 ? -6.223 7.818 5.186 1.00 89.56 82 ALA A CA 1
ATOM 638 C C . ALA A 1 82 ? -7.521 7.652 4.361 1.00 89.56 82 ALA A C 1
ATOM 640 O O . ALA A 1 82 ? -8.090 6.552 4.302 1.00 89.56 82 ALA A O 1
ATOM 641 N N . ASN A 1 83 ? -7.999 8.712 3.703 1.00 91.00 83 ASN A N 1
ATOM 642 C CA . ASN A 1 83 ? -9.155 8.645 2.807 1.00 91.00 83 ASN A CA 1
ATOM 643 C C . ASN A 1 83 ? -8.794 7.883 1.534 1.00 91.00 83 ASN A C 1
ATOM 645 O O . ASN A 1 83 ? -9.552 7.008 1.097 1.00 91.00 83 ASN A O 1
ATOM 649 N N . TYR A 1 84 ? -7.620 8.165 0.966 1.00 91.94 84 TYR A N 1
ATOM 650 C CA . TYR A 1 84 ? -7.109 7.412 -0.172 1.00 91.94 84 TYR A CA 1
ATOM 651 C C . TYR A 1 84 ? -6.873 5.941 0.193 1.00 91.94 84 TYR A C 1
ATOM 653 O O . TYR A 1 84 ? -7.328 5.065 -0.541 1.00 91.94 84 TYR A O 1
ATOM 661 N N . PHE A 1 85 ? -6.285 5.646 1.358 1.00 92.94 85 PHE A N 1
ATOM 662 C CA . PHE A 1 85 ? -6.146 4.276 1.862 1.00 92.94 85 PHE A CA 1
ATOM 663 C C . PHE A 1 85 ? -7.498 3.565 1.967 1.00 92.94 85 PHE A C 1
ATOM 665 O O . PHE A 1 85 ? -7.646 2.436 1.508 1.00 92.94 85 PHE A O 1
ATOM 672 N N . THR A 1 86 ? -8.518 4.232 2.509 1.00 92.81 86 THR A N 1
ATOM 673 C CA . THR A 1 86 ? -9.866 3.659 2.637 1.00 92.81 86 THR A CA 1
ATOM 674 C C . THR A 1 86 ? -10.472 3.313 1.276 1.00 92.81 86 THR A C 1
ATOM 676 O O . THR A 1 86 ? -11.043 2.231 1.112 1.00 92.81 86 THR A O 1
ATOM 679 N N . ARG A 1 87 ? -10.329 4.200 0.283 1.00 92.44 87 ARG A N 1
ATOM 680 C CA . ARG A 1 87 ? -10.778 3.954 -1.098 1.00 92.44 87 ARG A CA 1
ATOM 681 C C . ARG A 1 87 ? -9.993 2.818 -1.744 1.00 92.44 87 ARG A C 1
ATOM 683 O O . ARG A 1 87 ? -10.601 1.923 -2.323 1.00 92.44 87 ARG A O 1
ATOM 690 N N . PHE A 1 88 ? -8.669 2.827 -1.603 1.00 91.75 88 PHE A N 1
ATOM 691 C CA . PHE A 1 88 ? -7.775 1.778 -2.084 1.00 91.75 88 PHE A CA 1
ATOM 692 C C . PHE A 1 88 ? -8.156 0.412 -1.501 1.00 91.75 88 PHE A C 1
ATOM 694 O O . PHE A 1 88 ? -8.319 -0.552 -2.248 1.00 91.75 88 PHE A O 1
ATOM 701 N N . PHE A 1 89 ? -8.372 0.341 -0.188 1.00 93.88 89 PHE A N 1
ATOM 702 C CA . PHE A 1 89 ? -8.734 -0.887 0.507 1.00 93.88 89 PHE A CA 1
ATOM 703 C C . PHE A 1 89 ? -10.095 -1.411 0.045 1.00 93.88 89 PHE A C 1
ATOM 705 O O . PHE A 1 89 ? -10.223 -2.584 -0.309 1.00 93.88 89 PHE A O 1
ATOM 712 N N . LYS A 1 90 ? -11.099 -0.529 -0.032 1.00 92.69 90 LYS A N 1
ATOM 713 C CA . LYS A 1 90 ? -12.439 -0.883 -0.511 1.00 92.69 90 LYS A CA 1
ATOM 714 C C . LYS A 1 90 ? -12.439 -1.327 -1.969 1.00 92.69 90 LYS A C 1
ATOM 716 O O . LYS A 1 90 ? -13.144 -2.271 -2.303 1.00 92.69 90 LYS A O 1
ATOM 721 N N . LEU A 1 91 ? -11.635 -0.696 -2.821 1.00 91.25 91 LEU A N 1
ATOM 722 C CA . LEU A 1 91 ? -11.495 -1.087 -4.222 1.00 91.25 91 LEU A CA 1
ATOM 723 C C . LEU A 1 91 ? -10.973 -2.525 -4.367 1.00 91.25 91 LEU A C 1
ATOM 725 O O . LEU A 1 91 ? -11.421 -3.242 -5.255 1.00 91.25 91 LEU A O 1
ATOM 729 N N . HIS A 1 92 ? -10.051 -2.948 -3.498 1.00 91.06 92 HIS A N 1
ATOM 730 C CA . HIS A 1 92 ? -9.437 -4.276 -3.580 1.00 91.06 92 HIS A CA 1
ATOM 731 C C . HIS A 1 92 ? -10.204 -5.365 -2.813 1.00 91.06 92 HIS A C 1
ATOM 733 O O . HIS A 1 92 ? -10.116 -6.530 -3.185 1.00 91.06 92 HIS A O 1
ATOM 739 N N . THR A 1 93 ? -10.940 -5.017 -1.752 1.00 89.81 93 THR A N 1
ATOM 740 C CA . THR A 1 93 ? -11.597 -5.998 -0.854 1.00 89.81 93 THR A CA 1
ATOM 741 C C . THR A 1 93 ? -13.123 -5.950 -0.878 1.00 89.81 93 THR A C 1
ATOM 743 O O . THR A 1 93 ? -13.775 -6.809 -0.287 1.00 89.81 93 THR A O 1
ATOM 746 N N . GLY A 1 94 ? -13.713 -4.917 -1.484 1.00 91.81 94 GLY A N 1
ATOM 747 C CA . GLY A 1 94 ? -15.149 -4.628 -1.433 1.00 91.81 94 GLY A CA 1
ATOM 748 C C . GLY A 1 94 ? -15.635 -4.005 -0.117 1.00 91.81 94 GLY A C 1
ATOM 749 O O . GLY A 1 94 ? -16.739 -3.463 -0.070 1.00 91.81 94 GLY A O 1
ATOM 750 N N . HIS A 1 95 ? -14.819 -4.007 0.940 1.00 90.81 95 HIS A N 1
ATOM 751 C CA . HIS A 1 95 ? -15.205 -3.586 2.289 1.00 90.81 95 HIS A CA 1
ATOM 752 C C . HIS A 1 95 ? -14.379 -2.384 2.747 1.00 90.81 95 HIS A C 1
ATOM 754 O O . HIS A 1 95 ? -13.260 -2.183 2.294 1.00 90.81 95 HIS A O 1
ATOM 760 N N . SER A 1 96 ? -14.898 -1.551 3.654 1.00 93.12 96 SER A N 1
ATOM 761 C CA . SER A 1 96 ? -14.051 -0.522 4.276 1.00 93.12 96 SER A CA 1
ATOM 762 C C . SER A 1 96 ? -13.084 -1.166 5.284 1.00 93.12 96 SER A C 1
ATOM 764 O O . SER A 1 96 ? -13.441 -2.185 5.882 1.00 93.12 96 SER A O 1
ATOM 766 N N . PRO A 1 97 ? -11.911 -0.564 5.563 1.00 92.50 97 PRO A N 1
ATOM 767 C CA . PRO A 1 97 ? -10.986 -1.069 6.583 1.00 92.50 97 PRO A CA 1
ATOM 768 C C . PRO A 1 97 ? -11.657 -1.270 7.950 1.00 92.50 97 PRO A C 1
ATOM 770 O O . PRO A 1 97 ? -11.414 -2.253 8.645 1.00 92.50 97 PRO A O 1
ATOM 773 N N . ARG A 1 98 ? -12.564 -0.353 8.319 1.00 92.00 98 ARG A N 1
ATOM 774 C CA . ARG A 1 98 ? -13.328 -0.421 9.572 1.00 92.00 98 ARG A CA 1
ATOM 775 C C . ARG A 1 98 ? -14.315 -1.590 9.584 1.00 92.00 98 ARG A C 1
ATOM 777 O O . ARG A 1 98 ? -14.427 -2.269 10.601 1.00 92.00 98 ARG A O 1
ATOM 784 N N . ALA A 1 99 ? -15.022 -1.820 8.476 1.00 90.62 99 ALA A N 1
ATOM 785 C CA . ALA A 1 99 ? -15.937 -2.952 8.343 1.00 90.62 99 ALA A CA 1
ATOM 786 C C . ALA A 1 99 ? -15.175 -4.283 8.377 1.00 90.62 99 ALA A C 1
ATOM 788 O O . ALA A 1 99 ? -15.575 -5.184 9.106 1.00 90.62 99 ALA A O 1
ATOM 789 N N . TRP A 1 100 ? -14.042 -4.362 7.674 1.00 92.25 100 TRP A N 1
ATOM 790 C CA . TRP A 1 100 ? -13.147 -5.517 7.697 1.00 92.25 100 TRP A CA 1
ATOM 791 C C . TRP A 1 100 ? -12.674 -5.833 9.117 1.00 92.25 100 TRP A C 1
ATOM 793 O O . TRP A 1 100 ? -12.849 -6.949 9.596 1.00 92.25 100 TRP A O 1
ATOM 803 N N . ARG A 1 101 ? -12.166 -4.832 9.847 1.00 90.56 101 ARG A N 1
ATOM 804 C CA . ARG A 1 101 ? -11.773 -5.017 11.247 1.00 90.56 101 ARG A CA 1
ATOM 805 C C . ARG A 1 101 ? -12.936 -5.496 12.109 1.00 90.56 101 ARG A C 1
ATOM 807 O O . ARG A 1 101 ? -12.746 -6.392 12.907 1.00 90.56 101 ARG A O 1
ATOM 814 N N . LYS A 1 102 ? -14.147 -4.958 11.952 1.00 88.69 102 LYS A N 1
ATOM 815 C CA . LYS A 1 102 ? -15.303 -5.423 12.737 1.00 88.69 102 LYS A CA 1
ATOM 816 C C . LYS A 1 102 ? -15.678 -6.882 12.433 1.00 88.69 102 LYS A C 1
ATOM 818 O O . LYS A 1 102 ? -16.134 -7.577 13.331 1.00 88.69 102 LYS A O 1
ATOM 823 N N . GLN A 1 103 ? -15.510 -7.325 11.187 1.00 86.00 103 GLN A N 1
ATOM 824 C CA . GLN A 1 103 ? -15.826 -8.692 10.757 1.00 86.00 103 GLN A CA 1
ATOM 825 C C . GLN A 1 103 ? -14.783 -9.719 11.214 1.00 86.00 103 GLN A C 1
ATOM 827 O O . GLN A 1 103 ? -15.141 -10.865 11.461 1.00 86.00 103 GLN A O 1
ATOM 832 N N . PHE A 1 104 ? -13.512 -9.320 11.314 1.00 77.56 104 PHE A N 1
ATOM 833 C CA . PHE A 1 104 ? 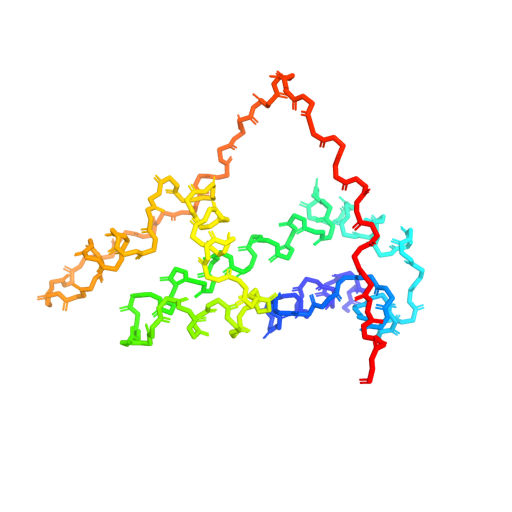-12.402 -10.241 11.573 1.00 77.56 104 PHE A CA 1
ATOM 834 C C . PHE A 1 104 ? -11.608 -9.953 12.853 1.00 77.56 104 PHE A C 1
ATOM 836 O O . PHE A 1 104 ? -10.672 -10.694 13.145 1.00 77.56 104 PHE A O 1
ATOM 843 N N . ALA A 1 105 ? -11.945 -8.908 13.616 1.00 66.75 105 ALA A N 1
ATOM 844 C CA . ALA A 1 105 ? -11.441 -8.731 14.972 1.00 66.75 105 ALA A CA 1
ATOM 845 C C . ALA A 1 105 ? -11.921 -9.932 15.779 1.00 66.75 105 ALA A C 1
ATOM 847 O O . ALA A 1 105 ? -13.112 -10.083 16.049 1.00 66.75 105 ALA A O 1
ATOM 848 N N . VAL A 1 106 ? -10.982 -10.820 16.073 1.00 55.72 106 VAL A N 1
ATOM 849 C CA . VAL A 1 106 ? -11.221 -12.109 16.703 1.00 55.72 106 VAL A CA 1
ATOM 850 C C . VAL A 1 106 ? -11.924 -11.900 18.049 1.00 55.72 106 VAL A C 1
ATOM 852 O O . VAL A 1 106 ? -11.293 -11.595 19.055 1.00 55.72 106 VAL A O 1
ATOM 855 N N . ALA A 1 107 ? -13.240 -12.110 18.082 1.00 48.75 107 ALA A N 1
ATOM 856 C CA . ALA A 1 107 ? -13.867 -12.769 19.217 1.00 48.75 107 ALA A CA 1
ATOM 857 C C . ALA A 1 107 ? -13.555 -14.260 19.037 1.00 48.75 107 ALA A C 1
ATOM 859 O O . ALA A 1 107 ? -13.948 -14.842 18.030 1.00 48.75 107 ALA A O 1
ATOM 860 N N . GLY A 1 108 ? -12.765 -14.834 19.947 1.00 45.72 108 GLY A N 1
ATOM 861 C CA . GLY A 1 108 ? -12.129 -16.149 19.822 1.00 45.72 108 GLY A CA 1
ATOM 862 C C . GLY A 1 108 ? -13.037 -17.305 19.394 1.00 45.72 108 GLY A C 1
ATOM 863 O O . GLY A 1 108 ? -13.498 -18.072 20.233 1.00 45.72 108 GLY A O 1
ATOM 864 N N . LYS A 1 109 ? -13.205 -17.499 18.085 1.00 37.59 109 LYS A N 1
ATOM 865 C CA . LYS A 1 109 ? -13.584 -18.778 17.489 1.00 37.59 109 LYS A CA 1
ATOM 866 C C . LYS A 1 109 ? -12.682 -19.056 16.296 1.00 37.59 109 LYS A C 1
ATOM 868 O O . LYS A 1 109 ? -12.754 -18.413 15.254 1.00 37.59 109 LYS A O 1
ATOM 873 N N . THR A 1 110 ? -11.788 -20.006 16.532 1.00 44.88 110 THR A N 1
ATOM 874 C CA . THR A 1 110 ? -11.140 -20.859 15.543 1.00 44.88 110 THR A CA 1
ATOM 875 C C . THR A 1 110 ? -12.139 -21.280 14.475 1.00 44.88 110 THR A C 1
ATOM 877 O O . THR A 1 110 ? -13.084 -21.988 14.797 1.00 44.88 110 THR A O 1
ATOM 880 N N . GLU A 1 111 ? -11.914 -20.874 13.231 1.00 40.56 111 GLU A N 1
ATOM 881 C CA . GLU A 1 111 ? -12.076 -21.754 12.075 1.00 40.56 111 GLU A CA 1
ATOM 882 C C . GLU A 1 111 ? -11.406 -21.130 10.849 1.00 40.56 111 GLU A C 1
ATOM 884 O O . GLU A 1 111 ? -11.675 -20.011 10.411 1.00 40.56 111 GLU A O 1
ATOM 889 N N . SER A 1 112 ? -10.437 -21.883 10.350 1.00 49.91 112 SER A N 1
ATOM 890 C CA . SER A 1 112 ? -9.640 -21.638 9.167 1.00 49.91 112 SER A CA 1
ATOM 891 C C . SER A 1 112 ? -10.487 -21.754 7.904 1.00 49.91 112 SER A C 1
ATOM 893 O O . SER A 1 112 ? -10.900 -22.857 7.555 1.00 49.91 112 SER A O 1
ATOM 895 N N . VAL A 1 113 ? -10.626 -20.667 7.145 1.00 42.78 113 VAL A N 1
ATOM 896 C CA . VAL A 1 113 ? -10.803 -20.773 5.691 1.00 42.78 113 VAL A CA 1
ATOM 897 C C . VAL A 1 113 ? -9.866 -19.793 4.999 1.00 42.78 113 VAL A C 1
ATOM 899 O O . VAL A 1 113 ? -10.094 -18.586 4.914 1.00 42.78 113 VAL A O 1
ATOM 902 N N . SER A 1 114 ? -8.783 -20.375 4.492 1.00 48.69 114 SER A N 1
ATOM 903 C CA . SER A 1 114 ? -8.021 -19.877 3.357 1.00 48.69 114 SER A CA 1
ATOM 904 C C . SER A 1 114 ? -8.990 -19.582 2.212 1.00 48.69 114 SER A C 1
ATOM 906 O O . SER A 1 114 ? -9.591 -20.496 1.657 1.00 48.69 114 SER A O 1
ATOM 908 N N . THR A 1 115 ? -9.173 -18.312 1.859 1.00 36.12 115 THR A N 1
ATOM 909 C CA . THR A 1 115 ? -9.665 -17.969 0.523 1.00 36.12 115 THR A CA 1
ATOM 910 C C . THR A 1 115 ? -8.667 -16.989 -0.082 1.00 36.12 115 THR A C 1
ATOM 912 O O . THR A 1 115 ? -8.447 -15.923 0.502 1.00 36.12 115 THR A O 1
ATOM 915 N N . PRO A 1 116 ? -8.030 -17.326 -1.220 1.00 38.41 116 PRO A N 1
ATOM 916 C CA . PRO A 1 116 ? -7.261 -16.360 -1.988 1.00 38.41 116 PRO A CA 1
ATOM 917 C C . PRO A 1 116 ? -8.185 -15.187 -2.294 1.00 38.41 116 PRO A C 1
ATOM 919 O O . PRO A 1 116 ? -9.336 -15.420 -2.669 1.00 38.41 116 PRO A O 1
ATOM 922 N N . LEU A 1 117 ? -7.701 -13.948 -2.147 1.00 31.52 117 LEU A N 1
ATOM 923 C CA . LEU A 1 117 ? -8.424 -12.786 -2.659 1.00 31.52 117 LEU A CA 1
ATOM 924 C C . LEU A 1 117 ? -8.925 -13.149 -4.066 1.00 31.52 117 LEU A C 1
ATOM 926 O O . LEU A 1 117 ? -8.089 -13.465 -4.924 1.00 31.52 117 LEU A O 1
ATOM 930 N N . PRO A 1 118 ? -10.246 -13.140 -4.330 1.00 36.19 118 PRO A N 1
ATOM 931 C CA . PRO A 1 118 ? -10.706 -13.178 -5.695 1.00 36.19 118 PRO A CA 1
ATOM 932 C C . PRO A 1 118 ? -10.155 -11.897 -6.302 1.00 36.19 118 PRO A C 1
ATOM 934 O O . PRO A 1 118 ? -10.627 -10.799 -6.006 1.00 36.19 118 PRO A O 1
ATOM 937 N N . VAL A 1 119 ? -9.098 -12.025 -7.106 1.00 34.75 119 VAL A N 1
ATOM 938 C CA . VAL A 1 119 ? -8.658 -10.968 -8.008 1.00 34.75 119 VAL A CA 1
ATOM 939 C C . VAL A 1 119 ? -9.797 -10.842 -9.008 1.00 34.75 119 VAL A C 1
ATOM 941 O O . VAL A 1 119 ? -9.795 -11.475 -10.065 1.00 34.75 119 VAL A O 1
ATOM 944 N N . ALA A 1 120 ? -10.850 -10.133 -8.601 1.00 34.00 120 ALA A N 1
ATOM 945 C CA . ALA A 1 120 ? -12.030 -9.920 -9.395 1.00 34.00 120 ALA A CA 1
ATOM 946 C C . ALA A 1 120 ? -11.551 -9.245 -10.674 1.00 34.00 120 ALA A C 1
ATOM 948 O O . ALA A 1 120 ? -11.089 -8.102 -10.673 1.00 34.00 120 ALA A O 1
ATOM 949 N N . LYS A 1 121 ? -11.620 -10.003 -11.770 1.00 33.47 121 LYS A N 1
ATOM 950 C CA . LYS A 1 121 ? -11.472 -9.506 -13.131 1.00 33.47 121 LYS A CA 1
ATOM 951 C C . LYS A 1 121 ? -12.651 -8.574 -13.395 1.00 33.47 121 LYS A C 1
ATOM 953 O O . LYS A 1 121 ? -13.607 -8.960 -14.057 1.00 33.47 121 LYS A O 1
ATOM 958 N N . SER A 1 122 ? -12.622 -7.363 -12.851 1.00 33.00 122 SER A N 1
ATOM 959 C CA . SER A 1 122 ? -13.621 -6.364 -13.194 1.00 33.00 122 SER A CA 1
ATOM 960 C C . SER A 1 122 ? -13.093 -5.553 -14.362 1.00 33.00 122 SER A C 1
ATOM 962 O O . SER A 1 122 ? -12.204 -4.711 -14.239 1.00 33.00 122 SER A O 1
ATOM 964 N N . ARG A 1 123 ? -13.622 -5.897 -15.536 1.00 33.84 123 ARG A N 1
ATOM 965 C CA . ARG A 1 123 ? -13.587 -5.081 -16.743 1.00 33.84 123 ARG A CA 1
ATOM 966 C C . ARG A 1 123 ? -14.055 -3.677 -16.362 1.00 33.84 123 ARG A C 1
ATOM 968 O O . ARG A 1 123 ? -15.245 -3.475 -16.153 1.00 33.84 123 ARG A O 1
ATOM 975 N N . VAL A 1 124 ? -13.154 -2.703 -16.322 1.00 29.86 124 VAL A N 1
ATOM 976 C CA . VAL A 1 124 ? -13.576 -1.302 -16.333 1.00 29.86 124 VAL A CA 1
ATOM 977 C C . VAL A 1 124 ? -13.713 -0.904 -17.796 1.00 29.86 124 VAL A C 1
ATOM 979 O O . VAL A 1 124 ? -12.719 -0.659 -18.476 1.00 29.86 124 VAL A O 1
ATOM 982 N N . LYS A 1 125 ? -14.945 -0.890 -18.313 1.00 30.30 125 LYS A N 1
ATOM 983 C CA . LYS A 1 125 ? -15.256 -0.034 -19.460 1.00 30.30 125 LYS A CA 1
ATOM 984 C C . LYS A 1 125 ? -15.524 1.369 -18.915 1.00 30.30 125 LYS A C 1
ATOM 986 O O . LYS A 1 125 ? -16.395 1.532 -18.073 1.00 30.30 125 LYS A O 1
ATOM 991 N N . ALA A 1 126 ? -14.748 2.317 -19.439 1.00 30.31 126 ALA A N 1
ATOM 992 C CA . ALA A 1 126 ? -15.038 3.740 -19.585 1.00 30.31 126 ALA A CA 1
ATOM 993 C C . ALA A 1 126 ? -15.607 4.483 -18.360 1.00 30.31 126 ALA A C 1
ATOM 995 O O . ALA A 1 126 ? -16.812 4.629 -18.204 1.00 30.31 126 ALA A O 1
ATOM 996 N N . ALA A 1 127 ? -14.709 5.086 -17.583 1.00 26.41 127 ALA A N 1
ATOM 997 C CA . ALA A 1 127 ? -14.914 6.431 -17.058 1.00 26.41 127 ALA A CA 1
ATOM 998 C C . ALA A 1 127 ? -13.532 7.085 -16.968 1.00 26.41 127 ALA A C 1
ATOM 1000 O O . ALA A 1 127 ? -12.629 6.570 -16.308 1.00 26.41 127 ALA A O 1
ATOM 1001 N N . ALA A 1 128 ? -13.354 8.153 -17.735 1.00 33.19 128 ALA A N 1
ATOM 1002 C CA . ALA A 1 128 ? -12.142 8.943 -17.791 1.00 33.19 128 ALA A CA 1
ATOM 1003 C C . ALA A 1 128 ? -11.754 9.442 -16.396 1.00 33.19 128 ALA A C 1
ATOM 1005 O O . ALA A 1 128 ? -12.519 10.172 -15.779 1.00 33.19 128 ALA A O 1
ATOM 1006 N N . VAL A 1 129 ? -10.551 9.095 -15.943 1.00 29.62 129 VAL A N 1
ATOM 1007 C CA . VAL A 1 129 ? -9.716 10.019 -15.177 1.00 29.62 129 VAL A CA 1
ATOM 1008 C C . VAL A 1 129 ? -8.283 9.771 -15.634 1.00 29.62 129 VAL A C 1
ATOM 1010 O O . VAL A 1 129 ? -7.615 8.830 -15.202 1.00 29.62 129 VAL A O 1
ATOM 1013 N N . LEU A 1 130 ? -7.835 10.604 -16.570 1.00 34.72 130 LEU A N 1
ATOM 1014 C CA . LEU A 1 130 ? -6.430 10.964 -16.647 1.00 34.72 130 LEU A CA 1
ATOM 1015 C C . LEU A 1 130 ? -6.075 11.538 -15.271 1.00 34.72 130 LEU A C 1
ATOM 1017 O O . LEU A 1 130 ? -6.482 12.644 -14.944 1.00 34.72 130 LEU A O 1
ATOM 1021 N N . VAL A 1 131 ? -5.390 10.757 -14.442 1.00 34.97 131 VAL A N 1
ATOM 1022 C CA . VAL A 1 131 ? -4.517 11.327 -13.414 1.00 34.97 131 VAL A CA 1
ATOM 1023 C C . VAL A 1 131 ? -3.101 11.065 -13.897 1.00 34.97 131 VAL A C 1
ATOM 1025 O O . VAL A 1 131 ? -2.390 10.194 -13.392 1.00 34.97 131 VAL A O 1
ATOM 1028 N N . GLU A 1 132 ? -2.736 11.779 -14.958 1.00 42.69 132 GLU A N 1
ATOM 1029 C CA . GLU A 1 132 ? -1.380 12.298 -15.057 1.00 42.69 132 GLU A CA 1
ATOM 1030 C C . GLU A 1 132 ? -1.300 13.458 -14.067 1.00 42.69 132 GLU A C 1
ATOM 1032 O O . GLU A 1 132 ? -1.498 14.600 -14.441 1.00 42.69 132 GLU A O 1
ATOM 1037 N N . GLU A 1 133 ? -1.092 13.168 -12.786 1.00 34.66 133 GLU A N 1
ATOM 1038 C CA . GLU A 1 133 ? -0.725 14.219 -11.839 1.00 34.66 133 GLU A CA 1
ATOM 1039 C C . GLU A 1 133 ? 0.684 13.907 -11.359 1.00 34.66 133 GLU A C 1
ATOM 1041 O O . GLU A 1 133 ? 0.934 13.039 -10.514 1.00 34.66 133 GLU A O 1
ATOM 1046 N N . ASP A 1 134 ? 1.601 14.612 -12.010 1.00 46.53 134 ASP A N 1
ATOM 1047 C CA . ASP A 1 134 ? 2.901 15.016 -11.512 1.00 46.53 134 ASP A CA 1
ATOM 1048 C C . ASP A 1 134 ? 2.698 15.750 -10.172 1.00 46.53 134 ASP A C 1
ATOM 1050 O O . ASP A 1 134 ? 2.631 16.972 -10.107 1.00 46.53 134 ASP A O 1
ATOM 1054 N N . LEU A 1 135 ? 2.485 15.003 -9.084 1.00 38.22 135 LEU A N 1
ATOM 1055 C CA . LEU A 1 135 ? 2.419 15.593 -7.748 1.00 38.22 135 LEU A CA 1
ATOM 1056 C C . LEU A 1 135 ? 3.845 15.705 -7.185 1.00 38.22 135 LEU A C 1
ATOM 1058 O O . LEU A 1 135 ? 4.542 14.687 -7.063 1.00 38.22 135 LEU A O 1
ATOM 1062 N N . PRO A 1 136 ? 4.292 16.932 -6.868 1.00 35.78 136 PRO A N 1
ATOM 1063 C CA . PRO A 1 136 ? 5.688 17.266 -6.658 1.00 35.78 136 PRO A CA 1
ATOM 1064 C C . PRO A 1 136 ? 6.234 16.594 -5.402 1.00 35.78 136 PRO A C 1
ATOM 1066 O O . PRO A 1 136 ? 5.693 16.698 -4.301 1.00 35.78 136 PRO A O 1
ATOM 1069 N N . VAL A 1 137 ? 7.364 15.915 -5.576 1.00 41.47 137 VAL A N 1
ATOM 1070 C CA . VAL A 1 137 ? 8.271 15.583 -4.481 1.00 41.47 137 VAL A CA 1
ATOM 1071 C C . VAL A 1 137 ? 8.865 16.888 -3.953 1.00 41.47 137 VAL A C 1
ATOM 1073 O O . VAL A 1 137 ? 9.669 17.500 -4.638 1.00 41.47 137 VAL A O 1
ATOM 1076 N N . HIS A 1 138 ? 8.439 17.282 -2.751 1.00 43.19 138 HIS A N 1
ATOM 1077 C CA . HIS A 1 138 ? 9.105 18.201 -1.821 1.00 43.19 138 HIS A CA 1
ATOM 1078 C C . HIS A 1 138 ? 9.817 19.426 -2.424 1.00 43.19 138 HIS A C 1
ATOM 1080 O O . HIS A 1 138 ? 10.965 19.340 -2.857 1.00 43.19 138 HIS A O 1
ATOM 1086 N N . LEU A 1 139 ? 9.194 20.599 -2.287 1.00 38.06 139 LEU A N 1
ATOM 1087 C CA . LEU A 1 139 ? 9.938 21.848 -2.146 1.00 38.06 139 LEU A CA 1
ATOM 1088 C C . LEU A 1 139 ? 9.232 22.757 -1.134 1.00 38.06 139 LEU A C 1
ATOM 1090 O O . LEU A 1 139 ? 8.234 23.391 -1.466 1.00 38.06 139 LEU A O 1
ATOM 1094 N N . LEU A 1 140 ? 9.731 22.733 0.100 1.00 39.19 140 LEU A N 1
ATOM 1095 C CA . LEU A 1 140 ? 10.097 23.882 0.935 1.00 39.19 140 LEU A CA 1
ATOM 1096 C C . LEU A 1 140 ? 11.047 23.365 2.022 1.00 39.19 140 LEU A C 1
ATOM 1098 O O . LEU A 1 140 ? 10.726 22.310 2.618 1.00 39.19 140 LEU A O 1
#

Radius of gyration: 16.71 Å; chains: 1; bounding box: 36×46×39 Å

pLDDT: mean 73.06, std 21.8, range [26.41, 93.88]

Foldseek 3Di:
DDLLVVLLVVLLVQLLFDLAPVGDCVVSVHHSVRQQVSCCVPVVDGSVVSSLLNLLVVLLVCLQPHPDDLQVSCVSNNHNDSVVSQVSNCVQQVDGSVRSSVVRNDPDDDDDDDDDRPPPPDDDDDDDDPPPDPDDDDDD

Secondary structure (DSSP, 8-state):
--HHHHHHHHHHH-TT--SSTTTHHHHTT--HHHHHHHHHHHHSS-HHHHHHHHHHHHHHHHHHH----HHHHHHHTT---HHHHHHHHHHHHSS-HHHHHHHHS--S--------------------------------